Protein AF-A0A7C9JSW4-F1 (afdb_monomer_lite)

Foldseek 3Di:
DVVVVVVVLVVLVVVLVVLVVVLVVLVVVLVVLVVVLVVLVVVLVVQPDPPDPDGDPSNVVSVVVNVVSVVVNVVSVVVSVVSVVVSVVSVVVSVVVVVVVVVVVD

Sequence (106 aa):
MAIKQDTTRTLTDISLSRLCRSHAVERLAIESEIQTLMITAGYARDFLVEGLEALPEDFFTCIEEMKEVMESIDLKSLDFEQRSLTIKRKKRRIKANAAQRKETQQ

Structure (mmCIF, N/CA/C/O backbone):
data_AF-A0A7C9JSW4-F1
#
_entry.id   AF-A0A7C9JSW4-F1
#
loop_
_atom_site.group_PDB
_atom_site.id
_atom_site.type_symbol
_atom_site.label_atom_id
_atom_site.label_alt_id
_atom_site.label_comp_id
_atom_site.label_asym_id
_atom_site.label_entity_id
_atom_site.label_seq_id
_atom_site.pdbx_PDB_ins_code
_atom_site.Cartn_x
_atom_site.Cartn_y
_atom_site.Cartn_z
_atom_site.occupancy
_atom_site.B_iso_or_equiv
_atom_site.auth_seq_id
_atom_site.auth_comp_id
_atom_site.auth_asym_id
_atom_site.auth_atom_id
_atom_site.pdbx_PDB_model_num
ATOM 1 N N . MET A 1 1 ? -27.227 6.615 38.913 1.00 50.47 1 MET A N 1
ATOM 2 C CA . MET A 1 1 ? -26.022 5.870 38.467 1.00 50.47 1 MET A CA 1
ATOM 3 C C . MET A 1 1 ? -25.990 5.542 36.963 1.00 50.47 1 MET A C 1
ATOM 5 O O . MET A 1 1 ? -24.900 5.305 36.460 1.00 50.47 1 MET A O 1
ATOM 9 N N . ALA A 1 2 ? -27.109 5.598 36.225 1.00 52.34 2 ALA A N 1
ATOM 10 C CA . ALA A 1 2 ? -27.170 5.260 34.792 1.00 52.34 2 ALA A CA 1
ATOM 11 C C . ALA A 1 2 ? -26.348 6.181 33.857 1.00 52.34 2 ALA A C 1
ATOM 13 O O . ALA A 1 2 ? -25.693 5.702 32.938 1.00 52.34 2 ALA A O 1
ATOM 14 N N . ILE A 1 3 ? -26.297 7.489 34.139 1.00 55.88 3 ILE A N 1
ATOM 15 C CA . ILE A 1 3 ? -25.671 8.493 33.253 1.00 55.88 3 ILE A CA 1
ATOM 16 C C . ILE A 1 3 ? -24.172 8.221 33.028 1.00 55.88 3 ILE A C 1
ATOM 18 O O . ILE A 1 3 ? -23.693 8.278 31.901 1.00 55.88 3 ILE A O 1
ATOM 22 N N . LYS A 1 4 ? -23.428 7.834 34.076 1.00 61.09 4 LYS A N 1
ATOM 23 C CA . LYS A 1 4 ? -21.986 7.538 33.961 1.00 61.09 4 LYS A CA 1
ATOM 24 C C . LYS A 1 4 ? -21.707 6.311 33.083 1.00 61.09 4 LYS A C 1
ATOM 26 O O . LYS A 1 4 ? -20.683 6.261 32.400 1.00 61.09 4 LYS A O 1
ATOM 31 N N . GLN A 1 5 ? -22.596 5.317 33.097 1.00 59.12 5 GLN A N 1
ATOM 32 C CA . GLN A 1 5 ? -22.418 4.086 32.324 1.00 59.12 5 GLN A CA 1
ATOM 33 C C . GLN A 1 5 ? -22.675 4.303 30.829 1.00 59.12 5 GLN A C 1
ATOM 35 O O . GLN A 1 5 ? -21.945 3.730 30.016 1.00 59.12 5 GLN A O 1
ATOM 40 N N . ASP A 1 6 ? -23.634 5.164 30.481 1.00 60.31 6 ASP A N 1
ATOM 41 C CA . ASP A 1 6 ? -23.941 5.512 29.090 1.00 60.31 6 ASP A CA 1
ATOM 42 C C . ASP A 1 6 ? -22.839 6.370 28.459 1.00 60.31 6 ASP A C 1
ATOM 44 O O . ASP A 1 6 ? -22.350 6.056 27.375 1.00 60.31 6 ASP A O 1
ATOM 48 N N . THR A 1 7 ? -22.320 7.372 29.181 1.00 64.62 7 THR A N 1
ATOM 49 C CA . THR A 1 7 ? -21.184 8.182 28.703 1.00 64.62 7 THR A CA 1
ATOM 50 C C . THR A 1 7 ? -19.941 7.323 28.445 1.00 64.62 7 THR A C 1
ATOM 52 O O . THR A 1 7 ? -19.257 7.490 27.434 1.00 64.62 7 THR A O 1
ATOM 55 N N . THR A 1 8 ? -19.667 6.348 29.320 1.00 63.38 8 THR A N 1
ATOM 56 C CA . THR A 1 8 ? -18.514 5.442 29.181 1.00 63.38 8 THR A CA 1
ATOM 57 C C . THR A 1 8 ? -18.657 4.511 27.971 1.00 63.38 8 THR A C 1
ATOM 59 O O . THR A 1 8 ? -17.673 4.229 27.280 1.00 63.38 8 THR A O 1
ATOM 62 N N . ARG A 1 9 ? -19.878 4.046 27.677 1.00 65.62 9 ARG A N 1
ATOM 63 C CA . ARG A 1 9 ? -20.168 3.211 26.504 1.00 65.62 9 ARG A CA 1
ATOM 64 C C . ARG A 1 9 ? -19.954 3.994 25.210 1.00 65.62 9 ARG A C 1
ATOM 66 O O . ARG A 1 9 ? -19.184 3.552 24.361 1.00 65.62 9 ARG A O 1
ATOM 73 N N . THR A 1 10 ? -20.524 5.191 25.120 1.00 68.06 10 THR A N 1
ATOM 74 C CA . THR A 1 10 ? -20.394 6.076 23.955 1.00 68.06 10 THR A CA 1
ATOM 75 C C . THR A 1 10 ? -18.933 6.452 23.683 1.00 68.06 10 THR A C 1
ATOM 77 O O . THR A 1 10 ? -18.473 6.368 22.547 1.00 68.06 10 THR A O 1
ATOM 80 N N . LEU A 1 11 ? -18.144 6.762 24.719 1.00 68.38 11 LEU A N 1
ATOM 81 C CA . LEU A 1 11 ? -16.699 7.020 24.588 1.00 68.38 11 LEU A CA 1
ATOM 82 C C . LEU A 1 11 ? -15.912 5.792 24.087 1.00 68.38 11 LEU A C 1
ATOM 84 O O . LEU A 1 11 ? -14.965 5.911 23.298 1.00 68.38 11 LEU A O 1
ATOM 88 N N . THR A 1 12 ? -16.303 4.593 24.521 1.00 73.44 12 THR A N 1
ATOM 89 C CA . THR A 1 12 ? -15.666 3.335 24.102 1.00 73.44 12 THR A CA 1
ATOM 90 C C . THR A 1 12 ? -15.954 3.026 22.632 1.00 73.44 12 THR A C 1
ATOM 92 O O . THR A 1 12 ? -15.030 2.665 21.897 1.00 73.44 12 THR A O 1
ATOM 95 N N . ASP A 1 13 ? -17.189 3.248 22.182 1.00 76.56 13 ASP A N 1
ATOM 96 C CA . ASP A 1 13 ? -17.588 3.071 20.783 1.00 76.56 13 ASP A CA 1
ATOM 97 C C . ASP A 1 13 ? -16.928 4.115 19.873 1.00 76.56 13 ASP A C 1
ATOM 99 O O . ASP A 1 13 ? -16.336 3.749 18.858 1.00 76.56 13 ASP A O 1
ATOM 103 N N . ILE A 1 14 ? -16.889 5.394 20.273 1.00 82.50 14 ILE A N 1
ATOM 104 C CA . ILE A 1 14 ? -16.189 6.453 19.520 1.00 82.50 14 ILE A CA 1
ATOM 105 C C . ILE A 1 14 ? -14.706 6.107 19.347 1.00 82.50 14 ILE A C 1
ATOM 107 O O . ILE A 1 14 ? -14.151 6.205 18.250 1.00 82.50 14 ILE A O 1
ATOM 111 N N . SER A 1 15 ? -14.041 5.682 20.421 1.00 85.06 15 SER A N 1
ATOM 112 C CA . SER A 1 15 ? -12.614 5.356 20.368 1.00 85.06 15 SER A CA 1
ATOM 113 C C . SER A 1 15 ? -12.316 4.067 19.593 1.00 85.06 15 SER A C 1
ATOM 115 O O . SER A 1 15 ? -11.206 3.915 19.085 1.00 85.06 15 SER A O 1
ATOM 117 N N . LEU A 1 16 ? -13.253 3.115 19.504 1.00 88.94 16 LEU A N 1
ATOM 118 C CA . LEU A 1 16 ? -13.122 1.961 18.610 1.00 88.94 16 LEU A CA 1
ATOM 119 C C . LEU A 1 16 ? -13.322 2.379 17.149 1.00 88.94 16 LEU A C 1
ATOM 121 O O . LEU A 1 16 ? -12.519 2.000 16.300 1.00 88.94 16 LEU A O 1
ATOM 125 N N . SER A 1 17 ? -14.341 3.189 16.863 1.00 89.69 17 SER A N 1
ATOM 126 C CA . SER A 1 17 ? -14.627 3.696 15.518 1.00 89.69 17 SER A CA 1
ATOM 127 C C . SER A 1 17 ? -13.464 4.513 14.955 1.00 89.69 17 SER A C 1
ATOM 129 O O . SER A 1 17 ? -13.050 4.288 13.819 1.00 89.69 17 SER A O 1
ATOM 131 N N . ARG A 1 18 ? -12.858 5.393 15.766 1.00 90.88 18 ARG A N 1
ATOM 132 C CA . ARG A 1 18 ? -11.647 6.142 15.382 1.00 90.88 18 ARG A CA 1
ATOM 133 C C . ARG A 1 18 ? -10.486 5.218 15.017 1.00 90.88 18 ARG A C 1
ATOM 135 O O . ARG A 1 18 ? -9.821 5.458 14.015 1.00 90.88 18 ARG A O 1
ATOM 142 N N . LEU A 1 19 ? -10.272 4.163 15.803 1.00 90.81 19 LEU A N 1
ATOM 143 C CA . LEU A 1 19 ? -9.206 3.192 15.561 1.00 90.81 19 LEU A CA 1
ATOM 144 C C . LEU A 1 19 ? -9.450 2.401 14.265 1.00 90.81 19 LEU A C 1
ATOM 146 O O . LEU A 1 19 ? -8.540 2.267 13.457 1.00 90.81 19 LEU A O 1
ATOM 150 N N . CYS A 1 20 ? -10.684 1.944 14.030 1.00 90.69 20 CYS A N 1
ATOM 151 C CA . CYS A 1 20 ? -11.067 1.273 12.784 1.00 90.69 20 CYS A CA 1
ATOM 152 C C . CYS A 1 20 ? -10.894 2.182 11.559 1.00 90.69 20 CYS A C 1
ATOM 154 O O . CYS A 1 20 ? -10.439 1.713 10.520 1.00 90.69 20 CYS A O 1
ATOM 156 N N . ARG A 1 21 ? -11.225 3.475 11.677 1.00 93.69 21 ARG A N 1
ATOM 157 C CA . ARG A 1 21 ? -11.023 4.446 10.594 1.00 93.69 21 ARG A CA 1
ATOM 158 C C . ARG A 1 21 ? -9.538 4.647 10.290 1.00 93.69 21 ARG A C 1
ATOM 160 O O . ARG A 1 21 ? -9.169 4.627 9.126 1.00 93.69 21 ARG A O 1
ATOM 167 N N . SER A 1 22 ? -8.700 4.796 11.318 1.00 92.12 22 SER A N 1
ATOM 168 C CA . SER A 1 22 ? -7.239 4.900 11.151 1.00 92.12 22 SER A CA 1
ATOM 169 C C . SER A 1 22 ? -6.671 3.679 10.431 1.00 92.12 22 SER A C 1
ATOM 171 O O . SER A 1 22 ? -5.945 3.817 9.459 1.00 92.12 22 SER A O 1
ATOM 173 N N . HIS A 1 23 ? -7.086 2.484 10.845 1.00 94.81 23 HIS A N 1
ATOM 174 C CA . HIS A 1 23 ? -6.665 1.231 10.223 1.00 94.81 23 HIS A CA 1
ATOM 175 C C . HIS A 1 23 ? -7.108 1.110 8.755 1.00 94.81 23 HIS A C 1
ATOM 177 O O . HIS A 1 23 ? -6.405 0.532 7.937 1.00 94.81 23 HIS A O 1
ATOM 183 N N . ALA A 1 24 ? -8.270 1.659 8.386 1.00 95.31 24 ALA A N 1
ATOM 184 C CA . ALA A 1 24 ? -8.679 1.711 6.982 1.00 95.31 24 ALA A CA 1
ATOM 185 C C . ALA A 1 24 ? -7.774 2.637 6.151 1.00 95.31 24 ALA A C 1
ATOM 187 O O . ALA A 1 24 ? -7.463 2.307 5.013 1.00 95.31 24 ALA A O 1
ATOM 188 N N . VAL A 1 25 ? -7.326 3.760 6.724 1.00 95.94 25 VAL A N 1
ATOM 189 C CA . VAL A 1 25 ? -6.364 4.670 6.079 1.00 95.94 25 VAL A CA 1
ATOM 190 C C . VAL A 1 25 ? -5.004 3.992 5.904 1.00 95.94 25 VAL A C 1
ATOM 192 O O . VAL A 1 25 ? -4.431 4.077 4.827 1.00 95.94 25 VAL A O 1
ATOM 195 N N . GLU A 1 26 ? -4.519 3.271 6.918 1.00 95.88 26 GLU A N 1
ATOM 196 C CA . GLU A 1 26 ? -3.275 2.488 6.829 1.00 95.88 26 GLU A CA 1
ATOM 197 C C . GLU A 1 26 ? -3.342 1.450 5.695 1.00 95.88 26 GLU A C 1
ATOM 199 O O . GLU A 1 26 ? -2.395 1.327 4.923 1.00 95.88 26 GLU A O 1
ATOM 204 N N . ARG A 1 27 ? -4.488 0.770 5.520 1.00 97.12 27 ARG A N 1
ATOM 205 C CA . ARG A 1 27 ? -4.694 -0.148 4.385 1.00 97.12 27 ARG A CA 1
ATOM 206 C C . ARG A 1 27 ? -4.555 0.561 3.040 1.00 97.12 27 ARG A C 1
ATOM 208 O O . ARG A 1 27 ? -3.848 0.072 2.170 1.00 97.12 27 ARG A O 1
ATOM 215 N N . LEU A 1 28 ? -5.225 1.705 2.885 1.00 97.88 28 LEU A N 1
ATOM 216 C CA . LEU A 1 28 ? -5.172 2.500 1.654 1.00 97.88 28 LEU A CA 1
ATOM 217 C C . LEU A 1 28 ? -3.752 2.997 1.364 1.00 97.88 28 LEU A C 1
ATOM 219 O O . LEU A 1 28 ? -3.353 3.053 0.208 1.00 97.88 28 LEU A O 1
ATOM 223 N N . ALA A 1 29 ? -2.979 3.332 2.401 1.00 97.62 29 ALA A N 1
ATOM 224 C CA . ALA A 1 29 ? -1.583 3.715 2.237 1.00 97.62 29 ALA A CA 1
ATOM 225 C C . ALA A 1 29 ? -0.750 2.554 1.671 1.00 97.62 29 ALA A C 1
ATOM 227 O O . ALA A 1 29 ? -0.022 2.760 0.711 1.00 97.62 29 ALA A O 1
ATOM 228 N N . ILE A 1 30 ? -0.903 1.333 2.198 1.00 98.31 30 ILE A N 1
ATOM 229 C CA . ILE A 1 30 ? -0.220 0.141 1.659 1.00 98.31 30 ILE A CA 1
ATOM 230 C C . ILE A 1 30 ? -0.667 -0.150 0.219 1.00 98.31 30 ILE A C 1
ATOM 232 O O . ILE A 1 30 ? 0.171 -0.406 -0.640 1.00 98.31 30 ILE A O 1
ATOM 236 N N . GLU A 1 31 ? -1.973 -0.083 -0.062 1.00 98.44 31 GLU A N 1
ATOM 237 C CA . GLU A 1 31 ? -2.513 -0.248 -1.421 1.00 98.44 31 GLU A CA 1
ATOM 238 C C . GLU A 1 31 ? -1.881 0.763 -2.397 1.00 98.44 31 GLU A C 1
ATOM 240 O O . GLU A 1 31 ? -1.497 0.391 -3.506 1.00 98.44 31 GLU A O 1
ATOM 245 N N . SER A 1 32 ? -1.706 2.016 -1.966 1.00 98.31 32 SER A N 1
ATOM 246 C CA . SER A 1 32 ? -1.045 3.056 -2.757 1.00 98.31 32 SER A CA 1
ATOM 247 C C . SER A 1 32 ? 0.429 2.747 -3.024 1.00 98.31 32 SER A C 1
ATOM 249 O O . SER A 1 32 ? 0.879 2.940 -4.148 1.00 98.31 32 SER A O 1
ATOM 251 N N . GLU A 1 33 ? 1.183 2.262 -2.034 1.00 98.56 33 GLU A N 1
ATOM 252 C CA . GLU A 1 33 ? 2.593 1.887 -2.232 1.00 98.56 33 GLU A CA 1
ATOM 253 C C . GLU A 1 33 ? 2.736 0.725 -3.223 1.00 98.56 33 GLU A C 1
ATOM 255 O O . GLU A 1 33 ? 3.593 0.752 -4.102 1.00 98.56 33 GLU A O 1
ATOM 260 N N . ILE A 1 34 ? 1.854 -0.278 -3.142 1.00 98.56 34 ILE A N 1
ATOM 261 C CA . ILE A 1 34 ? 1.829 -1.390 -4.105 1.00 98.56 34 ILE A CA 1
ATOM 262 C C . ILE A 1 34 ? 1.565 -0.863 -5.519 1.00 98.56 34 ILE A C 1
ATOM 264 O O . ILE A 1 34 ? 2.198 -1.312 -6.475 1.00 98.56 34 ILE A O 1
ATOM 268 N N . GLN A 1 35 ? 0.654 0.100 -5.667 1.00 98.62 35 GLN A N 1
ATOM 269 C CA . GLN A 1 35 ? 0.386 0.712 -6.962 1.00 98.62 35 GLN A 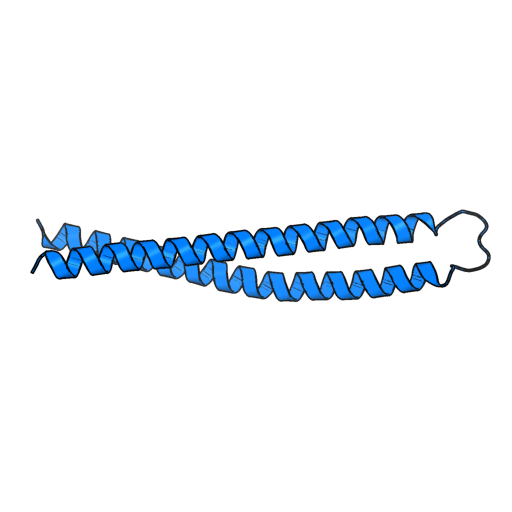CA 1
ATOM 270 C C . GLN A 1 35 ? 1.610 1.466 -7.499 1.00 98.62 35 GLN A C 1
ATOM 272 O O . GLN A 1 35 ? 1.939 1.307 -8.675 1.00 98.62 35 GLN A O 1
ATOM 277 N N . THR A 1 36 ? 2.312 2.226 -6.652 1.00 98.44 36 THR A N 1
ATOM 278 C CA . THR A 1 36 ? 3.585 2.870 -7.012 1.00 98.44 36 THR A CA 1
ATOM 279 C C . THR A 1 36 ? 4.605 1.834 -7.481 1.00 98.44 36 THR A C 1
ATOM 281 O O . THR A 1 36 ? 5.151 1.979 -8.571 1.00 98.44 36 THR A O 1
ATOM 284 N N . LEU A 1 37 ? 4.785 0.739 -6.734 1.00 98.62 37 LEU A N 1
ATOM 285 C CA . LEU A 1 37 ? 5.705 -0.343 -7.094 1.00 98.62 37 LEU A CA 1
ATOM 286 C C . LEU A 1 37 ? 5.389 -0.927 -8.477 1.00 98.62 37 LEU A C 1
ATOM 288 O O . LEU A 1 37 ? 6.290 -1.125 -9.288 1.00 98.62 37 LEU A O 1
ATOM 292 N N . MET A 1 38 ? 4.109 -1.179 -8.769 1.00 98.50 38 MET A N 1
ATOM 293 C CA . MET A 1 38 ? 3.679 -1.697 -10.071 1.00 98.50 38 MET A CA 1
ATOM 294 C C . MET A 1 38 ? 3.971 -0.723 -11.217 1.00 98.50 38 MET A C 1
ATOM 296 O O . MET A 1 38 ? 4.339 -1.162 -12.307 1.00 98.50 38 MET A O 1
ATOM 300 N N . ILE A 1 39 ? 3.803 0.580 -10.984 1.00 98.19 39 ILE A N 1
ATOM 301 C CA . ILE A 1 39 ? 4.096 1.623 -11.973 1.00 98.19 39 ILE A CA 1
ATOM 302 C C . ILE A 1 39 ? 5.605 1.687 -12.236 1.00 98.19 39 ILE A C 1
ATOM 304 O O . ILE A 1 39 ? 6.017 1.586 -13.390 1.00 98.19 39 ILE A O 1
ATOM 308 N N . THR A 1 40 ? 6.427 1.773 -11.186 1.00 97.94 40 THR A N 1
ATOM 309 C CA . THR A 1 40 ? 7.893 1.832 -11.310 1.00 97.94 40 THR A CA 1
ATOM 310 C C . THR A 1 40 ? 8.456 0.567 -11.958 1.00 97.94 40 THR A C 1
ATOM 312 O O . THR A 1 40 ? 9.299 0.653 -12.848 1.00 97.94 40 THR A O 1
ATOM 315 N N . ALA A 1 41 ? 7.934 -0.613 -11.606 1.00 98.06 41 ALA A N 1
ATOM 316 C CA . ALA A 1 41 ? 8.292 -1.868 -12.267 1.00 98.06 41 ALA A CA 1
ATOM 317 C C . ALA A 1 41 ? 7.905 -1.878 -13.754 1.00 98.06 41 ALA A C 1
ATOM 319 O O . ALA A 1 41 ? 8.621 -2.447 -14.579 1.00 98.06 41 ALA A O 1
ATOM 320 N N . GLY A 1 42 ? 6.781 -1.244 -14.101 1.00 97.31 42 GLY A N 1
ATOM 321 C CA . GLY A 1 42 ? 6.374 -1.015 -15.484 1.00 97.31 42 GLY A CA 1
ATOM 322 C C . GLY A 1 42 ? 7.425 -0.220 -16.255 1.00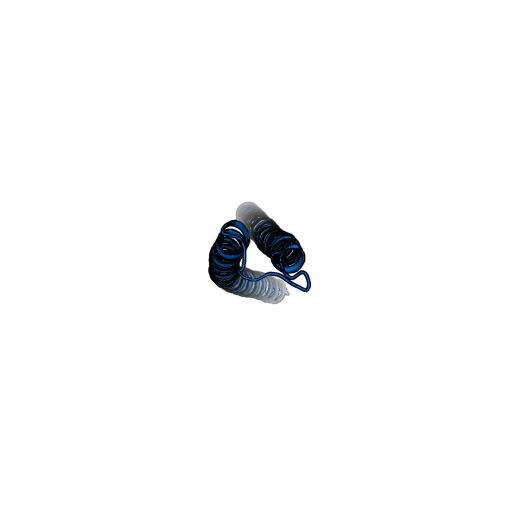 97.31 42 GLY A C 1
ATOM 323 O O . GLY A 1 42 ? 7.897 -0.702 -17.280 1.00 97.31 42 GLY A O 1
ATOM 324 N N . TYR A 1 43 ? 7.857 0.923 -15.717 1.00 95.88 43 TYR A N 1
ATOM 325 C CA . TYR A 1 43 ? 8.905 1.742 -16.333 1.00 95.88 43 TYR A CA 1
ATOM 326 C C . TYR A 1 43 ? 10.243 1.005 -16.443 1.00 95.88 43 TYR A C 1
ATOM 328 O O . TYR A 1 43 ? 10.853 1.007 -17.508 1.00 95.88 4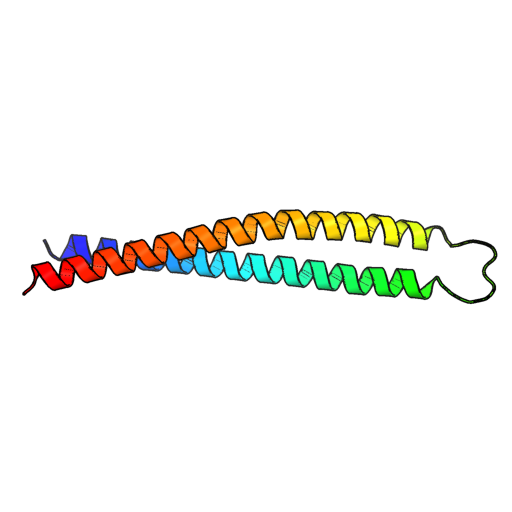3 TYR A O 1
ATOM 336 N N . ALA A 1 44 ? 10.668 0.302 -15.388 1.00 96.25 44 ALA A N 1
ATOM 337 C CA . ALA A 1 44 ? 11.886 -0.509 -15.419 1.00 96.25 44 ALA A CA 1
ATOM 338 C C . ALA A 1 44 ? 11.850 -1.553 -16.547 1.00 96.25 44 ALA A C 1
ATOM 340 O O . ALA A 1 44 ? 12.834 -1.749 -17.260 1.00 96.25 44 ALA A O 1
ATOM 341 N N . ARG A 1 45 ? 10.702 -2.215 -16.733 1.00 95.19 45 ARG A N 1
ATOM 342 C CA . ARG A 1 45 ? 10.511 -3.203 -17.799 1.00 95.19 45 ARG A CA 1
ATOM 343 C C . ARG A 1 45 ? 10.578 -2.568 -19.186 1.00 95.19 45 ARG A C 1
ATOM 345 O O . ARG A 1 45 ? 11.102 -3.202 -20.095 1.00 95.19 45 ARG A O 1
ATOM 352 N N . ASP A 1 46 ? 10.077 -1.350 -19.356 1.00 93.69 46 ASP A N 1
ATOM 353 C CA . ASP A 1 46 ? 10.074 -0.671 -20.655 1.00 93.69 46 ASP A CA 1
ATOM 354 C C . ASP A 1 46 ? 11.503 -0.332 -21.145 1.00 93.69 46 ASP A C 1
ATOM 356 O O . ASP A 1 46 ? 11.715 -0.169 -22.346 1.00 93.69 46 ASP A O 1
ATOM 360 N N . PHE A 1 47 ? 12.507 -0.329 -20.256 1.00 92.50 47 PHE A N 1
ATOM 361 C CA . PHE A 1 47 ? 13.927 -0.245 -20.628 1.00 92.50 47 PHE A CA 1
ATOM 362 C C . PHE A 1 47 ? 14.533 -1.570 -21.118 1.00 92.50 47 PHE A C 1
ATOM 364 O O . PHE A 1 47 ? 15.627 -1.564 -21.677 1.00 92.50 47 PHE A O 1
ATOM 371 N N . LEU A 1 48 ? 13.861 -2.710 -20.934 1.00 90.25 48 LEU A N 1
ATOM 372 C CA . LEU A 1 48 ? 14.352 -4.031 -21.344 1.00 90.25 48 LEU A CA 1
ATOM 373 C C . LEU A 1 48 ? 13.999 -4.325 -22.810 1.00 90.25 48 LEU A C 1
ATOM 375 O O . LEU A 1 48 ? 13.246 -5.254 -23.108 1.00 90.25 48 LEU A O 1
ATOM 379 N N . VAL A 1 49 ? 14.533 -3.523 -23.732 1.00 87.62 49 VAL A N 1
ATOM 380 C CA . VAL A 1 49 ? 14.360 -3.722 -25.181 1.00 87.62 49 VAL A CA 1
ATOM 381 C C . VAL A 1 49 ? 15.490 -4.564 -25.784 1.00 87.62 49 VAL A C 1
ATOM 383 O O . VAL A 1 49 ? 16.627 -4.550 -25.310 1.00 87.62 49 VAL A O 1
ATOM 386 N N . GLU A 1 50 ? 15.183 -5.316 -26.844 1.00 75.75 50 GLU A N 1
ATOM 387 C CA . GLU A 1 50 ? 16.177 -6.125 -27.557 1.00 75.75 50 GLU A CA 1
ATOM 388 C C . GLU A 1 50 ? 17.263 -5.245 -28.203 1.00 75.75 50 GLU A C 1
ATOM 390 O O . GLU A 1 50 ? 16.977 -4.186 -28.759 1.00 75.75 50 GLU A O 1
ATOM 395 N N . GLY A 1 51 ? 18.519 -5.706 -28.161 1.00 79.94 51 GLY A N 1
ATOM 396 C CA . GLY A 1 51 ? 19.646 -5.046 -28.832 1.00 79.94 51 GLY A CA 1
ATOM 397 C C . GLY A 1 51 ? 20.356 -3.943 -28.037 1.00 79.94 51 GLY A C 1
ATOM 398 O O . GLY A 1 51 ? 21.242 -3.296 -28.589 1.00 79.94 51 GLY A O 1
ATOM 399 N N . LEU A 1 52 ? 20.017 -3.732 -26.760 1.00 83.75 52 LEU A N 1
ATOM 400 C CA . LEU A 1 52 ? 20.773 -2.839 -25.872 1.00 83.75 52 LEU A CA 1
ATOM 401 C C . LEU A 1 52 ? 22.146 -3.426 -25.513 1.00 83.75 52 LEU A C 1
ATOM 403 O O . LEU A 1 52 ? 22.237 -4.536 -24.993 1.00 83.75 52 LEU A O 1
ATOM 407 N N . GLU A 1 53 ? 23.210 -2.646 -25.728 1.00 86.19 53 GLU A N 1
ATOM 408 C CA . GLU A 1 53 ? 24.566 -2.988 -25.269 1.00 86.19 53 GLU A CA 1
ATOM 409 C C . GLU A 1 53 ? 24.720 -2.841 -23.745 1.00 86.19 53 GLU A C 1
ATOM 411 O O . GLU A 1 53 ? 25.478 -3.582 -23.120 1.00 86.19 53 GLU A O 1
ATOM 416 N N . ALA A 1 54 ? 23.989 -1.900 -23.139 1.00 90.06 54 ALA A N 1
ATOM 417 C CA . ALA A 1 54 ? 23.964 -1.654 -21.700 1.00 90.06 54 ALA A CA 1
ATOM 418 C C . ALA A 1 54 ? 22.609 -1.071 -21.272 1.00 90.06 54 ALA A C 1
ATOM 420 O O . ALA A 1 54 ? 21.920 -0.442 -22.073 1.00 90.06 54 ALA A O 1
ATOM 421 N N . LEU A 1 55 ? 22.238 -1.260 -20.003 1.00 92.31 55 LEU A N 1
ATOM 422 C CA . LEU A 1 55 ? 21.021 -0.670 -19.441 1.00 92.31 55 LEU A CA 1
ATOM 423 C C . LEU A 1 55 ? 21.233 0.824 -19.139 1.00 92.31 55 LEU A C 1
ATOM 425 O O . LEU A 1 55 ? 22.312 1.192 -18.666 1.00 92.31 55 LEU A O 1
ATOM 429 N N . PRO A 1 56 ? 20.228 1.682 -19.392 1.00 92.19 56 PRO A N 1
ATOM 430 C CA . PRO A 1 56 ? 20.318 3.109 -19.093 1.00 92.19 56 PRO A CA 1
ATOM 431 C C . PRO A 1 56 ? 20.359 3.364 -17.581 1.00 92.19 56 PRO A C 1
ATOM 433 O O . PRO A 1 56 ? 19.843 2.570 -16.798 1.00 92.19 56 PRO A O 1
ATOM 436 N N . GLU A 1 57 ? 20.931 4.495 -17.163 1.00 93.25 57 GLU A N 1
ATOM 437 C CA . GLU A 1 57 ? 20.999 4.897 -15.747 1.00 93.25 57 GLU A CA 1
ATOM 438 C C . GLU A 1 57 ? 19.611 4.925 -15.087 1.00 93.25 57 GLU A C 1
ATOM 440 O O . GLU A 1 57 ? 19.436 4.391 -13.992 1.00 93.25 57 GLU A O 1
ATOM 445 N N . ASP A 1 58 ? 18.603 5.418 -15.811 1.00 94.00 58 ASP A N 1
ATOM 446 C CA . ASP A 1 58 ? 17.208 5.471 -15.359 1.00 94.00 58 ASP A CA 1
ATOM 447 C C . ASP A 1 58 ? 16.639 4.094 -14.977 1.00 94.00 58 ASP A C 1
ATOM 449 O O . ASP A 1 58 ? 15.815 4.005 -14.068 1.00 94.00 58 ASP A O 1
ATOM 453 N N . PHE A 1 59 ? 17.105 3.000 -15.600 1.00 95.94 59 PHE A N 1
ATOM 454 C CA . PHE A 1 59 ? 16.713 1.650 -15.186 1.00 95.94 59 PHE A CA 1
ATOM 455 C C . PHE A 1 59 ? 17.150 1.376 -13.745 1.00 95.94 59 PHE A C 1
ATOM 457 O O . PHE A 1 59 ? 16.361 0.877 -12.943 1.00 95.94 59 PHE A O 1
ATOM 464 N N . PHE A 1 60 ? 18.398 1.709 -13.404 1.00 96.44 60 PHE A N 1
ATOM 465 C CA . PHE A 1 60 ? 18.939 1.488 -12.064 1.00 96.44 60 PHE A CA 1
ATOM 466 C C . PHE A 1 60 ? 18.266 2.394 -11.036 1.00 96.44 60 PHE A C 1
ATOM 468 O O . PHE A 1 60 ? 17.973 1.926 -9.937 1.00 96.44 60 PHE A O 1
ATOM 475 N N . THR A 1 61 ? 17.932 3.629 -11.414 1.00 97.06 61 THR A N 1
ATOM 476 C CA . THR A 1 61 ? 17.090 4.513 -10.598 1.00 97.06 61 THR A CA 1
ATOM 477 C C . THR A 1 61 ? 15.752 3.848 -10.279 1.00 97.06 61 THR A C 1
ATOM 479 O O . THR A 1 61 ? 15.393 3.750 -9.109 1.00 97.06 61 THR A O 1
ATOM 482 N N . CYS A 1 62 ? 15.059 3.275 -11.273 1.00 98.00 62 CYS A N 1
ATOM 483 C CA . CYS A 1 62 ? 13.826 2.526 -11.017 1.00 98.00 62 CYS A CA 1
ATOM 484 C C . CYS A 1 62 ? 14.049 1.320 -10.088 1.00 98.00 62 CYS A C 1
ATOM 486 O O . CYS A 1 62 ? 13.188 1.029 -9.262 1.00 98.00 62 CYS A O 1
ATOM 488 N N . ILE A 1 63 ? 15.176 0.603 -10.195 1.00 98.19 63 ILE A N 1
ATOM 48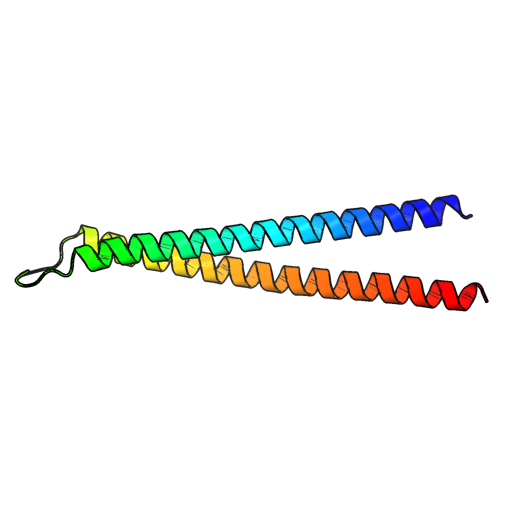9 C CA . ILE A 1 63 ? 15.486 -0.506 -9.277 1.00 98.19 63 ILE A CA 1
ATOM 490 C C . ILE A 1 63 ? 15.628 -0.012 -7.833 1.00 98.19 63 ILE A C 1
ATOM 492 O O . ILE A 1 63 ? 15.068 -0.637 -6.931 1.00 98.19 63 ILE A O 1
ATOM 496 N N . GLU A 1 64 ? 16.364 1.075 -7.600 1.00 98.44 64 GLU A N 1
ATOM 497 C CA . GLU A 1 64 ? 16.525 1.638 -6.254 1.00 98.44 64 GLU A CA 1
ATOM 498 C C . GLU A 1 64 ? 15.194 2.163 -5.701 1.00 98.44 64 GLU A C 1
ATOM 500 O O . GLU A 1 64 ? 14.817 1.801 -4.588 1.00 98.44 64 GLU A O 1
ATOM 505 N N . GLU A 1 65 ? 14.408 2.884 -6.505 1.00 98.25 65 GLU A N 1
ATOM 506 C CA . GLU A 1 65 ? 13.062 3.323 -6.114 1.00 98.25 65 GLU A CA 1
ATOM 507 C C . GLU A 1 65 ? 12.156 2.139 -5.739 1.00 98.25 65 GLU A C 1
ATOM 509 O O . GLU A 1 65 ? 11.443 2.183 -4.736 1.00 98.25 65 GLU A O 1
ATOM 514 N N . MET A 1 66 ? 12.194 1.040 -6.503 1.00 98.56 66 MET A N 1
ATOM 515 C CA . MET A 1 66 ? 11.428 -0.162 -6.162 1.00 98.5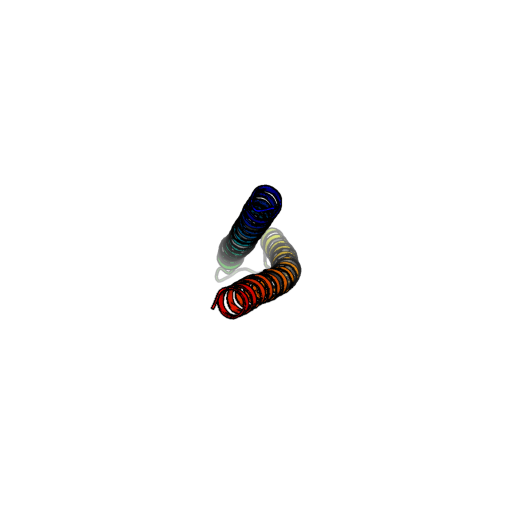6 66 MET A CA 1
ATOM 516 C C . MET A 1 66 ? 11.855 -0.760 -4.819 1.00 98.56 66 MET A C 1
ATOM 518 O O . MET A 1 66 ? 10.989 -1.207 -4.066 1.00 98.56 66 MET A O 1
ATOM 522 N N . LYS A 1 67 ? 13.155 -0.765 -4.490 1.00 98.62 67 LYS A N 1
ATOM 523 C CA . LYS A 1 67 ? 13.635 -1.239 -3.180 1.00 98.62 67 LYS A CA 1
ATOM 524 C C . LYS A 1 67 ? 13.087 -0.373 -2.050 1.00 98.62 67 LYS A C 1
ATOM 526 O O . LYS A 1 67 ? 12.539 -0.919 -1.095 1.00 98.62 67 LYS A O 1
ATOM 531 N N . GLU A 1 68 ? 13.157 0.949 -2.185 1.00 98.50 68 GLU A N 1
ATOM 532 C CA . GLU A 1 68 ? 12.628 1.885 -1.185 1.00 98.50 68 GLU A CA 1
ATOM 533 C C . GLU A 1 68 ? 11.118 1.698 -0.973 1.00 98.50 68 GLU A C 1
ATOM 535 O O . GLU A 1 68 ? 10.637 1.631 0.162 1.00 98.50 68 GLU A O 1
ATOM 540 N N . VAL A 1 69 ? 10.354 1.545 -2.060 1.00 98.50 69 VAL A N 1
ATOM 541 C CA . VAL A 1 69 ? 8.908 1.288 -1.980 1.00 98.50 69 VAL A CA 1
ATOM 542 C C . VAL A 1 69 ? 8.626 -0.067 -1.321 1.00 98.50 69 VAL A C 1
ATOM 544 O O . VAL A 1 69 ? 7.712 -0.175 -0.502 1.00 98.50 69 VAL A O 1
ATOM 547 N N . MET A 1 70 ? 9.416 -1.105 -1.609 1.00 98.50 70 MET A N 1
ATOM 548 C CA . MET A 1 70 ? 9.276 -2.408 -0.949 1.00 98.50 70 MET A CA 1
ATOM 549 C C . MET A 1 70 ? 9.554 -2.334 0.559 1.00 98.50 70 MET A C 1
ATOM 551 O O . MET A 1 70 ? 8.783 -2.894 1.341 1.00 98.50 70 MET A O 1
ATOM 555 N N . GLU A 1 71 ? 10.591 -1.612 0.985 1.00 98.50 71 GLU A N 1
ATOM 556 C CA . GLU A 1 71 ? 10.879 -1.372 2.408 1.00 98.50 71 GLU A CA 1
ATOM 557 C C . GLU A 1 71 ? 9.747 -0.587 3.090 1.00 98.50 71 GLU A C 1
ATOM 559 O O . GLU A 1 71 ? 9.299 -0.923 4.189 1.00 98.50 71 GLU A O 1
ATOM 564 N N . SER A 1 72 ? 9.217 0.425 2.403 1.00 98.31 72 SER A N 1
ATOM 565 C CA . SER A 1 72 ? 8.067 1.219 2.840 1.00 98.31 72 SER A CA 1
ATOM 566 C C . SER A 1 72 ? 6.813 0.356 3.059 1.00 98.31 72 SER A C 1
ATOM 568 O O . SER A 1 72 ? 6.106 0.526 4.060 1.00 98.31 72 SER A O 1
ATOM 570 N N . ILE A 1 73 ? 6.545 -0.598 2.159 1.00 98.50 73 ILE A N 1
ATOM 571 C CA . ILE A 1 73 ? 5.446 -1.568 2.289 1.00 98.50 73 ILE A CA 1
ATOM 572 C C . ILE A 1 73 ? 5.658 -2.470 3.505 1.00 98.50 73 ILE A C 1
ATOM 574 O O . ILE A 1 73 ? 4.708 -2.673 4.265 1.00 98.50 73 ILE A O 1
ATOM 578 N N . ASP A 1 74 ? 6.865 -3.004 3.699 1.00 98.19 74 ASP A N 1
ATOM 579 C CA . ASP A 1 74 ? 7.171 -3.912 4.811 1.00 98.19 74 ASP A CA 1
ATOM 580 C C . ASP A 1 74 ? 6.924 -3.234 6.167 1.00 98.19 74 ASP A C 1
ATOM 582 O O . ASP A 1 74 ? 6.134 -3.718 6.986 1.00 98.19 74 ASP A O 1
ATOM 586 N N . LEU A 1 75 ? 7.477 -2.031 6.353 1.00 97.94 75 LEU A N 1
ATOM 587 C CA . LEU A 1 75 ? 7.292 -1.237 7.570 1.00 97.94 75 LEU A CA 1
ATOM 588 C C . LEU A 1 75 ? 5.812 -0.943 7.849 1.00 97.94 75 LEU A C 1
ATOM 590 O O . LEU A 1 75 ? 5.317 -1.186 8.954 1.00 97.94 75 LEU A O 1
ATOM 594 N N . LYS A 1 76 ? 5.069 -0.473 6.839 1.00 97.62 76 LYS A N 1
ATOM 595 C CA . LYS A 1 76 ? 3.634 -0.179 6.985 1.00 97.62 76 LYS A CA 1
ATOM 596 C C . LYS A 1 76 ? 2.811 -1.434 7.270 1.00 97.62 76 LYS A C 1
ATOM 598 O O . LYS A 1 76 ? 1.830 -1.366 8.012 1.00 97.62 76 LYS A O 1
ATOM 603 N N . SER A 1 77 ? 3.201 -2.578 6.712 1.00 96.88 77 SER A N 1
ATOM 604 C CA . SER A 1 77 ? 2.516 -3.858 6.922 1.00 96.88 77 SER A CA 1
ATOM 605 C C . SER A 1 77 ? 2.642 -4.341 8.368 1.00 96.88 77 SER A C 1
ATOM 607 O O . SER A 1 77 ? 1.666 -4.842 8.937 1.00 96.88 77 SER A O 1
ATOM 609 N N . LEU A 1 78 ? 3.804 -4.136 8.999 1.00 96.56 78 LEU A N 1
ATOM 610 C CA . LEU A 1 78 ? 4.008 -4.439 10.419 1.00 96.56 78 LEU A CA 1
ATOM 611 C C . LEU A 1 78 ? 3.105 -3.586 11.319 1.00 96.56 78 LEU A C 1
ATOM 613 O O . LEU A 1 78 ? 2.405 -4.123 12.189 1.00 96.56 78 LEU A O 1
ATOM 617 N N . ASP A 1 79 ? 3.068 -2.274 11.080 1.00 94.69 79 ASP A N 1
ATOM 618 C CA . ASP A 1 79 ? 2.206 -1.346 11.820 1.00 94.69 79 ASP A CA 1
ATOM 619 C C . ASP A 1 79 ? 0.723 -1.710 11.662 1.00 94.69 79 ASP A C 1
ATOM 621 O O . ASP A 1 79 ? -0.033 -1.763 12.645 1.00 94.69 79 ASP A O 1
ATOM 625 N N . PHE A 1 80 ? 0.316 -2.039 10.434 1.00 96.31 80 PHE A N 1
ATOM 626 C CA . PHE A 1 80 ? -1.040 -2.462 10.111 1.00 96.31 80 PHE A CA 1
ATOM 627 C C . PHE A 1 80 ? -1.450 -3.720 10.892 1.00 96.31 80 PHE A C 1
ATOM 629 O O . PHE A 1 80 ? -2.511 -3.741 11.528 1.00 96.31 80 PHE A O 1
ATOM 636 N N . GLU A 1 81 ? -0.607 -4.758 10.928 1.00 97.06 81 GLU A N 1
ATOM 637 C CA . GLU A 1 81 ? -0.907 -5.985 11.677 1.00 97.06 81 GLU A CA 1
ATOM 638 C C . GLU A 1 81 ? -0.989 -5.714 13.187 1.00 97.06 81 GLU A C 1
ATOM 640 O O . GLU A 1 81 ? -1.928 -6.153 13.868 1.00 97.06 81 GLU A O 1
ATOM 645 N N . GLN A 1 82 ? -0.072 -4.910 13.731 1.00 95.31 82 GLN A N 1
ATOM 646 C CA . GLN A 1 82 ? -0.105 -4.532 15.143 1.00 95.31 82 GLN A CA 1
ATOM 647 C C . GLN A 1 82 ? -1.411 -3.797 15.502 1.00 95.31 82 GLN A C 1
ATOM 649 O O . GLN A 1 82 ? -2.042 -4.044 16.549 1.00 95.31 82 GLN A O 1
ATOM 654 N N . ARG A 1 83 ? -1.868 -2.905 14.621 1.00 93.69 83 ARG A N 1
ATOM 655 C CA . ARG A 1 83 ? -3.124 -2.170 14.779 1.00 93.69 83 ARG A CA 1
ATOM 656 C C . ARG A 1 83 ? -4.339 -3.091 14.637 1.00 93.69 83 ARG A C 1
ATOM 658 O O . ARG A 1 83 ? -5.254 -3.007 15.468 1.00 93.69 83 ARG A O 1
ATOM 665 N N . SER A 1 84 ? -4.321 -4.032 13.694 1.00 95.75 84 SER A N 1
ATOM 666 C CA . SER A 1 84 ? -5.340 -5.077 13.512 1.00 95.75 84 SER A CA 1
ATOM 667 C C . SER A 1 84 ? -5.536 -5.906 14.787 1.00 95.75 84 SER A C 1
ATOM 669 O O . SER A 1 84 ? -6.662 -6.070 15.282 1.00 95.75 84 SER A O 1
ATOM 671 N N . LEU A 1 85 ? -4.439 -6.356 15.407 1.00 96.06 85 LEU A N 1
ATOM 672 C CA . LEU A 1 85 ? -4.463 -7.073 16.685 1.00 96.06 85 LEU A CA 1
ATOM 673 C C . LEU A 1 85 ? -5.051 -6.221 17.815 1.00 96.06 85 LEU A C 1
ATOM 675 O O . LEU A 1 85 ? -5.862 -6.709 18.611 1.00 96.06 85 LEU A O 1
ATOM 679 N N . THR A 1 86 ? -4.697 -4.938 17.871 1.00 94.56 86 THR A N 1
ATOM 680 C CA . THR A 1 86 ? -5.227 -3.995 18.866 1.00 94.56 86 THR A CA 1
ATOM 681 C C . THR A 1 86 ? -6.744 -3.829 18.728 1.00 94.56 86 THR A C 1
ATOM 683 O O . THR A 1 86 ? -7.474 -3.928 19.722 1.00 94.56 86 THR A O 1
ATOM 686 N N . ILE A 1 87 ? -7.247 -3.667 17.499 1.00 93.81 87 ILE A N 1
ATOM 687 C CA . ILE A 1 87 ? -8.686 -3.602 17.206 1.00 93.81 87 ILE A CA 1
ATOM 688 C C . ILE A 1 87 ? -9.380 -4.899 17.626 1.00 93.81 87 ILE A C 1
ATOM 690 O O . ILE A 1 87 ? -10.399 -4.850 18.323 1.00 93.81 87 ILE A O 1
ATOM 694 N N . LYS A 1 88 ? -8.833 -6.064 17.247 1.00 95.12 88 LYS A N 1
ATOM 695 C CA . LYS A 1 88 ? -9.380 -7.383 17.615 1.00 95.12 88 LYS A CA 1
ATOM 696 C C . LYS A 1 88 ? -9.491 -7.524 19.136 1.00 95.12 88 LYS A C 1
ATOM 698 O O . LYS A 1 88 ? -10.558 -7.881 19.641 1.00 95.12 88 LYS A O 1
ATOM 703 N N . ARG A 1 89 ? -8.429 -7.191 19.880 1.00 94.19 89 ARG A N 1
ATOM 704 C CA . ARG A 1 89 ? -8.405 -7.231 21.355 1.00 94.19 89 ARG A CA 1
ATOM 705 C C . ARG A 1 89 ? -9.452 -6.296 21.963 1.00 94.19 89 ARG A C 1
ATOM 707 O O . ARG A 1 89 ? -10.199 -6.713 22.848 1.00 94.19 89 ARG A O 1
ATOM 714 N N . LYS A 1 90 ? -9.562 -5.061 21.465 1.00 92.19 90 LYS A N 1
ATOM 715 C CA . LYS A 1 90 ? -10.544 -4.081 21.952 1.00 92.19 90 LYS A CA 1
ATOM 716 C C . LYS A 1 90 ? -11.985 -4.533 21.698 1.00 92.19 90 LYS A C 1
ATOM 718 O O . LYS A 1 90 ? -12.795 -4.499 22.621 1.00 92.19 90 LYS A O 1
ATOM 723 N N . LYS A 1 91 ? -12.287 -5.045 20.499 1.00 91.38 91 LYS A N 1
ATOM 724 C CA . LYS A 1 91 ? -13.602 -5.622 20.163 1.00 91.38 91 LYS A CA 1
ATOM 725 C C . LYS A 1 91 ? -13.980 -6.766 21.108 1.00 91.38 91 LYS A C 1
ATOM 727 O O . LYS A 1 91 ? -15.111 -6.801 21.584 1.00 91.38 91 LYS A O 1
ATOM 732 N N . ARG A 1 92 ? -13.046 -7.678 21.417 1.00 91.88 92 ARG A N 1
ATOM 733 C CA . ARG A 1 92 ? -13.286 -8.780 22.371 1.00 91.88 92 ARG A CA 1
ATOM 734 C C . ARG A 1 92 ? -13.615 -8.264 23.774 1.00 91.88 92 ARG A C 1
ATOM 736 O O . ARG A 1 92 ? -14.596 -8.714 24.352 1.00 91.88 92 ARG A O 1
ATOM 743 N N . ARG A 1 93 ? -12.854 -7.289 24.290 1.00 90.00 93 ARG A N 1
ATOM 744 C CA . ARG A 1 93 ? -13.105 -6.679 25.612 1.00 90.00 93 ARG A CA 1
ATOM 745 C C . ARG A 1 93 ? -14.487 -6.028 25.695 1.00 90.00 93 ARG A C 1
ATOM 747 O O . ARG A 1 93 ? -15.199 -6.235 26.668 1.00 90.00 93 ARG A O 1
ATOM 754 N N . ILE A 1 94 ? -14.892 -5.293 24.659 1.00 87.75 94 ILE A N 1
ATOM 755 C CA . ILE A 1 94 ? -16.219 -4.659 24.607 1.00 87.75 94 ILE A CA 1
ATOM 756 C C . ILE A 1 94 ? -17.330 -5.716 24.634 1.00 87.75 94 ILE A C 1
ATOM 758 O O . ILE A 1 94 ? -18.279 -5.580 25.403 1.00 87.75 94 ILE A O 1
ATOM 762 N N . LYS A 1 95 ? -17.194 -6.794 23.848 1.00 87.94 95 LYS A N 1
ATOM 763 C CA . LYS A 1 95 ? -18.159 -7.906 23.838 1.00 87.94 95 LYS A CA 1
ATOM 764 C C . LYS A 1 95 ? -18.255 -8.606 25.197 1.00 87.94 95 LYS A C 1
ATOM 766 O O . LYS A 1 95 ? -19.365 -8.833 25.666 1.00 87.94 95 LYS A O 1
ATOM 771 N N . ALA A 1 96 ? -17.121 -8.903 25.834 1.00 88.38 96 ALA A N 1
ATOM 772 C CA . ALA A 1 96 ? -17.086 -9.538 27.152 1.00 88.38 96 ALA A CA 1
ATOM 773 C C . ALA A 1 96 ? -17.769 -8.669 28.224 1.00 88.38 96 ALA A C 1
ATOM 775 O O . ALA A 1 96 ? -18.633 -9.150 28.952 1.00 88.38 96 ALA A O 1
ATOM 776 N N . ASN A 1 97 ? -17.469 -7.366 28.246 1.00 85.56 97 ASN A N 1
ATOM 777 C CA . ASN A 1 97 ? -18.097 -6.423 29.174 1.00 85.56 97 ASN A CA 1
ATOM 778 C C . ASN A 1 97 ? -19.610 -6.285 28.935 1.00 85.56 97 ASN A C 1
ATOM 780 O O . ASN A 1 97 ? -20.370 -6.068 29.875 1.00 85.56 97 ASN A O 1
ATOM 784 N N . ALA A 1 98 ? -20.059 -6.381 27.679 1.00 83.50 98 ALA A N 1
ATOM 785 C CA . ALA A 1 98 ? -21.479 -6.356 27.346 1.00 83.50 98 ALA A CA 1
ATOM 786 C C . ALA A 1 98 ? -22.206 -7.642 27.778 1.00 83.50 98 ALA A C 1
ATOM 788 O O . ALA A 1 98 ? -23.354 -7.555 28.202 1.00 83.50 98 ALA A O 1
ATOM 789 N N . ALA A 1 99 ? -21.555 -8.808 27.691 1.00 80.94 99 ALA A N 1
ATOM 790 C CA . ALA A 1 99 ? -22.112 -10.086 28.139 1.00 80.94 99 ALA A CA 1
ATOM 791 C C . ALA A 1 99 ? -22.275 -10.133 2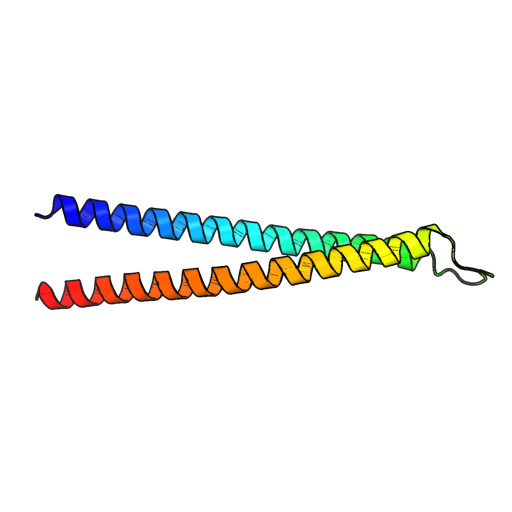9.668 1.00 80.94 99 ALA A C 1
ATOM 793 O O . ALA A 1 99 ? -23.384 -10.354 30.145 1.00 80.94 99 ALA A O 1
ATOM 794 N N . GLN A 1 100 ? -21.226 -9.779 30.423 1.00 77.88 100 GLN A N 1
ATOM 795 C CA . GLN A 1 100 ? -21.267 -9.745 31.894 1.00 77.88 100 GLN A CA 1
ATOM 796 C C . GLN A 1 100 ? -22.386 -8.848 32.440 1.00 77.88 100 GLN A C 1
ATOM 798 O O . GLN A 1 100 ? -23.031 -9.187 33.426 1.00 77.88 100 GLN A O 1
ATOM 803 N N . ARG A 1 101 ? -22.655 -7.709 31.785 1.00 67.56 101 ARG A N 1
ATOM 804 C CA . ARG A 1 101 ? -23.731 -6.786 32.187 1.00 67.56 101 ARG A CA 1
ATOM 805 C C . ARG A 1 101 ? -25.136 -7.334 31.945 1.00 67.56 101 ARG A C 1
ATOM 807 O O . ARG A 1 101 ? -26.049 -6.928 32.651 1.00 67.56 101 ARG A O 1
ATOM 814 N N . LYS A 1 102 ? -25.324 -8.209 30.951 1.00 70.88 102 LYS A N 1
ATOM 815 C CA . LYS A 1 102 ? -26.620 -8.862 30.706 1.00 70.88 102 LYS A CA 1
ATOM 816 C C . LYS A 1 102 ? -26.919 -9.918 31.769 1.00 70.88 102 LYS A C 1
ATOM 818 O O . LYS A 1 102 ? -28.064 -10.041 32.174 1.00 70.88 102 LYS A O 1
ATOM 823 N N . GLU A 1 103 ? -25.890 -10.617 32.241 1.00 65.50 103 GLU A N 1
ATOM 824 C CA . GLU A 1 103 ? -25.995 -11.624 33.307 1.00 65.50 103 GLU A CA 1
ATOM 825 C C . GLU A 1 103 ? -26.263 -11.002 34.687 1.00 65.50 103 GLU A C 1
ATOM 827 O O . GLU A 1 103 ? -26.881 -11.640 35.524 1.00 65.50 103 GLU A O 1
ATOM 832 N N . THR A 1 104 ? -25.847 -9.752 34.935 1.00 61.22 104 THR A N 1
ATOM 833 C CA . THR A 1 104 ? -26.106 -9.048 36.214 1.00 61.22 104 THR A CA 1
ATOM 834 C C . THR A 1 104 ? -27.455 -8.318 36.276 1.00 61.22 104 THR A C 1
ATOM 836 O O . THR A 1 104 ? -27.769 -7.721 37.303 1.00 61.22 104 THR A O 1
ATOM 839 N N . GLN A 1 105 ? -28.220 -8.292 35.180 1.00 55.81 105 GLN A N 1
ATOM 840 C CA . GLN A 1 105 ? -29.536 -7.637 35.090 1.00 55.81 105 GLN A CA 1
ATOM 841 C C . GLN A 1 105 ? -30.709 -8.635 35.021 1.00 55.81 105 GLN A C 1
ATOM 843 O O . GLN A 1 105 ? -31.853 -8.197 34.902 1.00 55.81 105 GLN A O 1
ATOM 848 N N . GLN A 1 106 ? -30.423 -9.939 35.075 1.00 48.41 106 GLN A N 1
ATOM 849 C CA . GLN A 1 106 ? -31.392 -11.025 35.272 1.00 48.41 106 GLN A CA 1
ATOM 850 C C . GLN A 1 106 ? -31.365 -11.476 36.730 1.00 48.41 106 GLN A C 1
ATOM 852 O O . GLN A 1 106 ? -32.444 -11.872 37.217 1.00 48.41 106 GLN A O 1
#

Organism: NCBI:txid272774

pLDDT: mean 88.17, std 13.28, range [48.41, 98.62]

Radius of gyration: 23.86 Å; chains: 1; bounding box: 56×20×67 Å

Secondary structure (DSSP, 8-state):
-HHHHHHHHHHHHHHHHHHHHHHHHHHHHHHHHHHHHHHHHHHHHHT--TT-SS--HHHHHHHHHHHHHHHHHHHHHHHHHHHHHHHHHHHHHHHHHHHHHHHT--